Protein AF-A0A514LFY1-F1 (afdb_monomer)

Mean predicted aligned error: 6.45 Å

Solvent-accessible surface area (backbone atoms only — not comparable to full-atom values): 8477 Å² total; per-residue (Å²): 131,82,85,72,82,56,60,47,48,39,44,56,40,46,52,53,30,54,51,41,38,40,75,64,63,71,33,92,44,72,65,57,53,47,51,52,18,28,52,45,10,63,73,68,55,72,90,75,78,85,76,88,61,66,72,34,68,58,72,84,43,73,74,53,69,66,56,50,51,52,52,39,50,59,46,23,75,74,66,76,47,92,66,54,74,69,54,37,50,56,53,42,39,65,30,22,51,52,8,45,49,46,41,48,67,66,62,35,42,93,47,46,45,72,45,98,90,59,33,32,35,62,47,86,91,43,60,68,59,52,49,48,38,56,50,50,51,53,49,57,54,62,69,68,60,82,129

Structure (mmCIF, N/CA/C/O backbone):
data_AF-A0A514LFY1-F1
#
_entry.id   AF-A0A514LFY1-F1
#
loop_
_atom_site.group_PDB
_atom_site.id
_atom_site.type_symbol
_atom_site.label_atom_id
_atom_site.label_alt_id
_atom_site.label_comp_id
_atom_site.label_asym_id
_atom_site.label_entity_id
_atom_site.label_seq_id
_atom_site.pdbx_PDB_ins_code
_atom_site.Cartn_x
_atom_site.Cartn_y
_atom_site.Cartn_z
_atom_site.occupancy
_atom_site.B_iso_or_equiv
_atom_site.auth_seq_id
_atom_site.auth_comp_id
_atom_site.auth_asym_id
_atom_site.auth_atom_id
_atom_site.pdbx_PDB_model_num
ATOM 1 N N . MET A 1 1 ? 28.569 -8.383 -3.166 1.00 41.09 1 MET A N 1
ATOM 2 C CA . MET A 1 1 ? 27.206 -7.873 -3.417 1.00 41.09 1 MET A CA 1
ATOM 3 C C . MET A 1 1 ? 26.934 -6.778 -2.403 1.00 41.09 1 MET A C 1
ATOM 5 O O . MET A 1 1 ? 26.908 -7.075 -1.216 1.00 41.09 1 MET A O 1
ATOM 9 N N . MET A 1 2 ? 26.873 -5.517 -2.841 1.00 34.88 2 MET A N 1
ATOM 10 C CA . MET A 1 2 ? 26.495 -4.408 -1.958 1.00 34.88 2 MET A CA 1
ATOM 11 C C . MET A 1 2 ? 25.043 -4.611 -1.535 1.00 34.88 2 MET A C 1
ATOM 13 O O . MET A 1 2 ? 24.194 -4.898 -2.373 1.00 34.88 2 MET A O 1
ATOM 17 N N . ASN A 1 3 ? 24.790 -4.510 -0.235 1.00 43.09 3 ASN A N 1
ATOM 18 C CA . ASN A 1 3 ? 23.464 -4.623 0.352 1.00 43.09 3 ASN A CA 1
ATOM 19 C C . ASN A 1 3 ? 22.661 -3.390 -0.101 1.00 43.09 3 ASN A C 1
ATOM 21 O O . ASN A 1 3 ? 22.769 -2.325 0.507 1.00 43.09 3 ASN A O 1
ATOM 25 N N . GLN A 1 4 ? 21.989 -3.496 -1.251 1.00 54.28 4 GLN A N 1
ATOM 26 C CA . GLN A 1 4 ? 21.176 -2.419 -1.806 1.00 54.28 4 GLN A CA 1
ATOM 27 C C . GLN A 1 4 ? 20.030 -2.132 -0.846 1.00 54.28 4 GLN A C 1
ATOM 29 O O . GLN A 1 4 ? 19.385 -3.035 -0.309 1.00 54.28 4 GLN A O 1
ATOM 34 N N . ASP A 1 5 ? 19.833 -0.851 -0.586 1.00 55.03 5 ASP A N 1
ATOM 35 C CA . ASP A 1 5 ? 18.907 -0.376 0.413 1.00 55.03 5 ASP A CA 1
ATOM 36 C C . ASP A 1 5 ? 17.457 -0.555 -0.054 1.00 55.03 5 ASP A C 1
ATOM 38 O O . ASP A 1 5 ? 16.872 0.340 -0.648 1.00 55.03 5 ASP A O 1
ATOM 42 N N . ARG A 1 6 ? 16.862 -1.720 0.223 1.00 62.19 6 ARG A N 1
ATOM 43 C CA . ARG A 1 6 ? 15.466 -2.045 -0.131 1.00 62.19 6 ARG A CA 1
ATOM 44 C C . ARG A 1 6 ? 14.430 -1.348 0.767 1.00 62.19 6 ARG A C 1
ATOM 46 O O . ARG A 1 6 ? 13.308 -1.825 0.893 1.00 62.19 6 ARG A O 1
ATOM 53 N N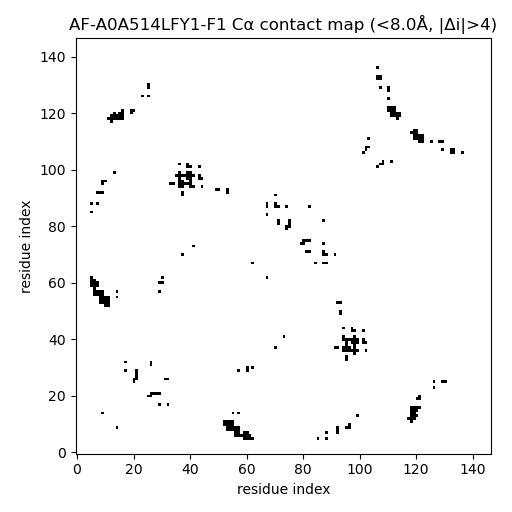 . ARG A 1 7 ? 14.794 -0.249 1.438 1.00 70.44 7 ARG A N 1
ATOM 54 C CA . ARG A 1 7 ? 13.894 0.549 2.282 1.00 70.44 7 ARG A CA 1
ATOM 55 C C . ARG A 1 7 ? 12.825 1.222 1.427 1.00 70.44 7 ARG A C 1
ATOM 57 O O . ARG A 1 7 ? 13.151 2.016 0.557 1.00 70.44 7 ARG A O 1
ATOM 64 N N . ILE A 1 8 ? 11.564 0.975 1.762 1.00 72.06 8 ILE A N 1
ATOM 65 C CA . ILE A 1 8 ? 10.425 1.605 1.100 1.00 72.06 8 ILE A CA 1
ATOM 66 C C . ILE A 1 8 ? 9.942 2.843 1.852 1.00 72.06 8 ILE A C 1
ATOM 68 O O . ILE A 1 8 ? 9.841 2.850 3.086 1.00 72.06 8 ILE A O 1
ATOM 72 N N . LYS A 1 9 ? 9.582 3.867 1.082 1.00 80.88 9 LYS A N 1
ATOM 73 C CA . LYS A 1 9 ? 8.974 5.111 1.544 1.00 80.88 9 LYS A CA 1
ATOM 74 C C . LYS A 1 9 ? 7.479 5.132 1.260 1.00 80.88 9 LYS A C 1
ATOM 76 O O . LYS A 1 9 ? 7.015 4.784 0.179 1.00 80.88 9 LYS A O 1
ATOM 81 N N . ILE A 1 10 ? 6.722 5.627 2.229 1.00 84.38 10 ILE A N 1
ATOM 82 C CA . ILE A 1 10 ? 5.320 5.992 2.033 1.00 84.38 10 ILE A CA 1
ATOM 83 C C . ILE A 1 10 ? 5.097 7.453 2.405 1.00 84.38 10 ILE A C 1
ATOM 85 O O . ILE A 1 10 ? 5.915 8.100 3.075 1.00 84.38 10 ILE A O 1
ATOM 89 N N . HIS A 1 11 ? 3.954 7.979 1.981 1.00 86.81 11 HIS A N 1
ATOM 90 C CA . HIS A 1 11 ? 3.545 9.319 2.355 1.00 86.81 11 HIS A CA 1
ATOM 91 C C . HIS A 1 11 ? 3.272 9.394 3.866 1.00 86.81 11 HIS A C 1
ATOM 93 O O . HIS A 1 11 ? 2.544 8.568 4.424 1.00 86.81 11 HIS A O 1
ATOM 99 N N . LYS A 1 12 ? 3.840 10.410 4.530 1.00 86.12 12 LYS A N 1
ATOM 100 C CA . LYS A 1 12 ? 3.861 10.543 6.001 1.00 86.12 12 LYS A CA 1
ATOM 101 C C . LYS A 1 12 ? 2.485 10.428 6.673 1.00 86.12 12 LYS A C 1
ATOM 103 O O . LYS A 1 12 ? 2.380 9.875 7.760 1.00 86.12 12 LYS A O 1
ATOM 108 N N . HIS A 1 13 ? 1.431 10.888 6.002 1.00 89.44 13 HIS A N 1
ATOM 109 C CA . HIS A 1 13 ? 0.062 10.873 6.527 1.00 89.44 13 HIS A CA 1
ATOM 110 C C . HIS A 1 13 ? -0.537 9.478 6.735 1.00 89.44 13 HIS A C 1
ATOM 112 O O . HIS A 1 13 ? -1.502 9.344 7.481 1.00 89.44 13 HIS A O 1
ATOM 118 N N . TYR A 1 14 ? 0.028 8.438 6.121 1.00 90.75 14 TYR A N 1
ATOM 119 C CA . TYR A 1 14 ? -0.473 7.067 6.261 1.00 90.75 14 TYR A CA 1
ATOM 120 C C . TYR A 1 14 ? 0.356 6.214 7.223 1.00 90.75 14 TYR A C 1
ATOM 122 O O . TYR A 1 14 ? 0.034 5.049 7.432 1.00 90.75 14 TYR A O 1
ATOM 130 N N . VAL A 1 15 ? 1.415 6.767 7.825 1.00 89.62 15 VAL A N 1
ATOM 131 C CA . VAL A 1 15 ? 2.294 6.015 8.735 1.00 89.62 15 VAL A CA 1
ATOM 132 C C . VAL A 1 15 ? 1.519 5.442 9.911 1.00 89.62 15 VAL A C 1
ATOM 134 O O . VAL A 1 15 ? 1.664 4.260 10.218 1.00 89.62 15 VAL A O 1
ATOM 137 N N . SER A 1 16 ? 0.672 6.256 10.536 1.00 91.31 16 SER A N 1
ATOM 138 C CA . SER A 1 16 ? -0.158 5.805 11.646 1.00 91.31 16 SER A CA 1
ATOM 139 C C . SER A 1 16 ? -1.129 4.704 11.229 1.00 91.31 16 SER A C 1
ATOM 141 O O . SER A 1 16 ? -1.226 3.691 11.906 1.00 91.31 16 SER A O 1
ATOM 143 N N . LEU A 1 17 ? -1.764 4.833 10.062 1.00 92.44 17 LEU A N 1
ATOM 144 C CA . LEU A 1 17 ? -2.660 3.806 9.536 1.00 92.44 17 LEU A CA 1
ATOM 145 C C . LEU A 1 17 ? -1.951 2.453 9.355 1.00 92.44 17 LEU A C 1
ATOM 147 O O . LEU A 1 17 ? -2.519 1.417 9.691 1.00 92.44 17 LEU A O 1
ATOM 151 N N . PHE A 1 18 ? -0.702 2.446 8.869 1.00 91.12 18 PHE A N 1
ATOM 152 C CA . PHE A 1 18 ? 0.108 1.222 8.796 1.00 91.12 18 PHE A CA 1
ATOM 153 C C . PHE A 1 18 ? 0.294 0.597 10.183 1.00 91.12 18 PHE A C 1
ATOM 155 O O . PHE A 1 18 ? 0.138 -0.615 10.342 1.00 91.12 18 PHE A O 1
ATOM 162 N N . GLN A 1 19 ? 0.639 1.419 11.177 1.00 90.69 19 GLN A N 1
ATOM 163 C CA . GLN A 1 19 ? 0.854 0.975 12.555 1.00 90.69 19 GLN A CA 1
ATOM 164 C C . GLN A 1 19 ? -0.430 0.417 13.172 1.00 90.69 19 GLN A C 1
ATOM 166 O O . GLN A 1 19 ? -0.383 -0.656 13.776 1.00 90.69 19 GLN A O 1
ATOM 171 N N . ASP A 1 20 ? -1.561 1.089 12.970 1.00 93.62 20 ASP A N 1
ATOM 172 C CA . ASP A 1 20 ? -2.864 0.675 13.485 1.00 93.62 20 ASP A CA 1
ATOM 173 C C . ASP A 1 20 ? -3.281 -0.669 12.867 1.00 93.62 20 ASP A C 1
ATOM 175 O O . ASP A 1 20 ? -3.552 -1.627 13.592 1.00 93.62 20 ASP A O 1
ATOM 179 N N . LEU A 1 21 ? -3.237 -0.792 11.533 1.00 91.94 21 LEU A N 1
ATOM 180 C CA . LEU A 1 21 ? -3.596 -2.029 10.825 1.00 91.94 21 LEU A CA 1
ATOM 181 C C . LEU A 1 21 ? -2.741 -3.225 11.268 1.00 91.94 21 LEU A C 1
ATOM 183 O O . LEU A 1 21 ? -3.259 -4.336 11.393 1.00 91.94 21 LEU A O 1
ATOM 187 N N . LYS A 1 22 ? -1.447 -3.010 11.544 1.00 90.62 22 LYS A N 1
ATOM 188 C CA . LYS A 1 22 ? -0.566 -4.063 12.065 1.00 90.62 22 LYS A CA 1
ATOM 189 C C . LYS A 1 22 ? -0.858 -4.396 13.529 1.00 90.62 22 LYS A C 1
ATOM 191 O O . LYS A 1 22 ? -0.940 -5.567 13.887 1.00 90.62 22 LYS A O 1
ATOM 196 N N . THR A 1 23 ? -1.017 -3.381 14.376 1.00 91.69 23 THR A N 1
ATOM 197 C CA . THR A 1 23 ? -1.259 -3.552 15.822 1.00 91.69 23 THR A CA 1
ATOM 198 C C . THR A 1 23 ? -2.572 -4.281 16.088 1.00 91.69 23 THR A C 1
ATOM 200 O O . THR A 1 23 ? -2.648 -5.107 16.994 1.00 91.69 23 THR A O 1
ATOM 203 N N . HIS A 1 24 ? -3.582 -4.027 15.259 1.00 90.81 24 HIS A N 1
ATOM 204 C CA . HIS A 1 24 ? -4.885 -4.679 15.333 1.00 90.81 24 HIS A CA 1
ATOM 205 C C . HIS A 1 24 ? -4.959 -6.022 14.585 1.00 90.81 24 HIS A C 1
ATOM 207 O O . HIS A 1 24 ? -6.037 -6.604 14.504 1.00 90.81 24 HIS A O 1
ATOM 213 N N . GLY A 1 25 ? -3.844 -6.528 14.041 1.00 89.75 25 GLY A N 1
ATOM 214 C CA . GLY A 1 25 ? -3.790 -7.836 13.378 1.00 89.75 25 GLY A CA 1
ATOM 215 C C . GLY A 1 25 ? -4.561 -7.921 12.057 1.00 89.75 25 GLY A C 1
ATOM 216 O O . GLY A 1 25 ? -4.845 -9.018 11.590 1.00 89.75 25 GLY A O 1
ATOM 217 N N . ILE A 1 26 ? -4.899 -6.780 11.449 1.00 91.31 26 ILE A N 1
ATOM 218 C CA . ILE A 1 26 ? -5.593 -6.719 10.152 1.00 91.31 26 ILE A CA 1
ATOM 219 C C . ILE A 1 26 ? -4.613 -7.055 9.023 1.00 91.31 26 ILE A C 1
ATOM 221 O O . ILE A 1 26 ? -4.964 -7.730 8.059 1.00 91.31 26 ILE A O 1
ATOM 225 N N . VAL A 1 27 ? -3.359 -6.615 9.161 1.00 89.50 27 VAL A N 1
ATOM 226 C CA . VAL A 1 27 ? -2.234 -7.051 8.325 1.00 89.50 27 VAL A CA 1
ATOM 227 C C . VAL A 1 27 ? -1.120 -7.580 9.217 1.00 89.50 27 VAL A C 1
ATOM 229 O O . VAL A 1 27 ? -0.837 -7.015 10.272 1.00 89.50 27 VAL A O 1
ATOM 232 N N . ASN A 1 28 ? -0.443 -8.642 8.786 1.00 87.00 28 ASN A N 1
ATOM 233 C CA . ASN A 1 28 ? 0.655 -9.217 9.567 1.00 87.00 28 ASN A CA 1
ATOM 234 C C . ASN A 1 28 ? 1.963 -8.456 9.319 1.00 87.00 28 ASN A C 1
ATOM 236 O O . ASN A 1 28 ? 2.750 -8.209 10.237 1.00 87.00 28 ASN A O 1
ATOM 240 N N . GLU A 1 29 ? 2.176 -8.022 8.073 1.00 87.12 29 GLU A N 1
ATOM 241 C CA . GLU A 1 29 ? 3.389 -7.319 7.669 1.00 87.12 29 GLU A CA 1
ATOM 242 C C . GLU A 1 29 ? 3.116 -6.039 6.890 1.00 87.12 29 GLU A C 1
ATOM 244 O O . GLU A 1 29 ? 2.208 -5.961 6.065 1.00 87.12 29 GLU A O 1
ATOM 249 N N . TYR A 1 30 ? 3.978 -5.038 7.089 1.00 87.00 30 TYR A N 1
ATOM 250 C CA . TYR A 1 30 ? 3.904 -3.774 6.352 1.00 87.00 30 TYR A CA 1
ATOM 251 C C . TYR A 1 30 ? 4.071 -3.972 4.837 1.00 87.00 30 TYR A C 1
ATOM 253 O O . TYR A 1 30 ? 3.499 -3.213 4.061 1.00 87.00 30 TYR A O 1
ATOM 261 N N . GLN A 1 31 ? 4.789 -5.023 4.420 1.00 86.75 31 GLN A N 1
ATOM 262 C CA . GLN A 1 31 ? 4.884 -5.454 3.018 1.00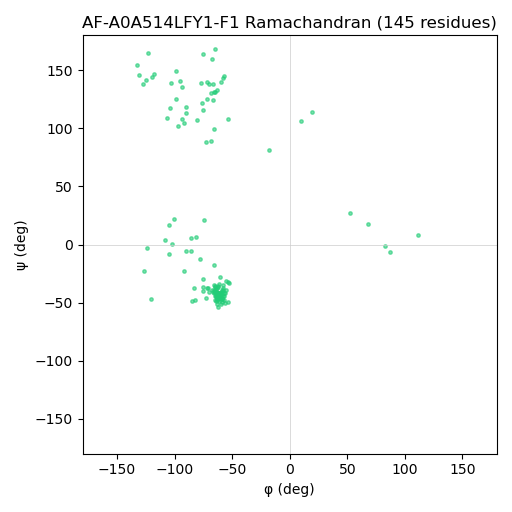 86.75 31 GLN A CA 1
ATOM 263 C C . GLN A 1 31 ? 3.522 -5.766 2.426 1.00 86.75 31 GLN A C 1
ATOM 265 O O . GLN A 1 31 ? 3.240 -5.363 1.307 1.00 86.75 31 GLN A O 1
ATOM 270 N N . GLN A 1 32 ? 2.680 -6.481 3.173 1.00 87.38 32 GLN A N 1
ATOM 271 C CA . GLN A 1 32 ? 1.367 -6.895 2.691 1.00 87.38 32 GLN A CA 1
ATOM 272 C C . GLN A 1 32 ? 0.513 -5.664 2.418 1.00 87.38 32 GLN A C 1
ATOM 274 O O . GLN A 1 32 ? -0.028 -5.525 1.327 1.00 87.38 32 GLN A O 1
ATOM 279 N N . LEU A 1 33 ? 0.479 -4.723 3.365 1.00 89.06 33 LEU A N 1
ATOM 280 C CA . LEU A 1 33 ? -0.248 -3.472 3.180 1.00 89.06 33 LEU A CA 1
ATOM 281 C C . LEU A 1 33 ? 0.319 -2.632 2.032 1.00 89.06 33 LEU A C 1
ATOM 283 O O . LEU A 1 33 ? -0.446 -2.083 1.244 1.00 89.06 33 LEU A O 1
ATOM 287 N N . PHE A 1 34 ? 1.646 -2.564 1.901 1.00 90.94 34 PHE A N 1
ATOM 288 C CA . PHE A 1 34 ? 2.276 -1.876 0.779 1.00 90.94 34 PHE A CA 1
ATOM 289 C C . PHE A 1 34 ? 1.875 -2.497 -0.561 1.00 90.94 34 PHE A C 1
ATOM 291 O O . PHE A 1 34 ? 1.490 -1.769 -1.467 1.00 90.94 34 PHE A O 1
ATOM 298 N N . MET A 1 35 ? 1.901 -3.827 -0.681 1.00 90.69 3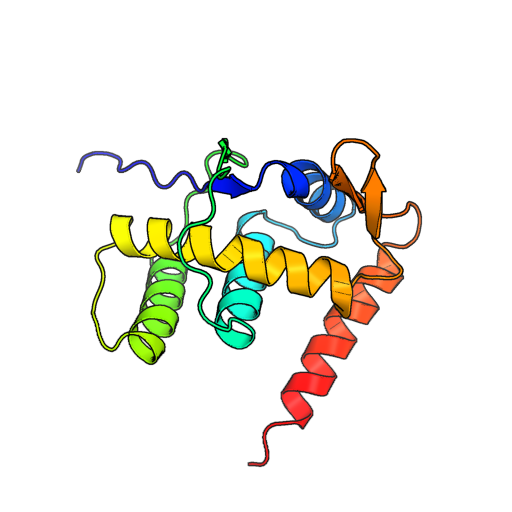5 MET A N 1
ATOM 299 C CA . MET A 1 35 ? 1.504 -4.530 -1.904 1.00 90.69 35 MET A CA 1
ATOM 300 C C . MET A 1 35 ? 0.016 -4.352 -2.216 1.00 90.69 35 MET A C 1
ATOM 302 O O . MET A 1 35 ? -0.332 -4.135 -3.374 1.00 90.69 35 MET A O 1
ATOM 306 N N . ILE A 1 36 ? -0.856 -4.381 -1.201 1.00 90.25 36 ILE A N 1
ATOM 307 C CA . ILE A 1 36 ? -2.292 -4.098 -1.358 1.00 90.25 36 ILE A CA 1
ATOM 308 C C . ILE A 1 36 ? -2.485 -2.682 -1.902 1.00 90.25 36 ILE A C 1
ATOM 310 O O . ILE A 1 36 ? -3.158 -2.486 -2.913 1.00 90.25 36 ILE A O 1
ATOM 314 N N . ALA A 1 37 ? -1.853 -1.691 -1.274 1.00 91.69 37 ALA A N 1
ATOM 315 C CA . ALA A 1 37 ? -1.923 -0.311 -1.729 1.00 91.69 37 ALA A CA 1
ATOM 316 C C . ALA A 1 37 ? -1.293 -0.131 -3.119 1.00 91.69 37 ALA A C 1
ATOM 318 O O . ALA A 1 37 ? -1.830 0.589 -3.951 1.00 91.69 37 ALA A O 1
ATOM 319 N N . PHE A 1 38 ? -0.193 -0.809 -3.429 1.00 91.56 38 PHE A N 1
ATOM 320 C CA . PHE A 1 38 ? 0.399 -0.774 -4.762 1.00 91.56 38 PHE A CA 1
ATOM 321 C C . PHE A 1 38 ? -0.570 -1.311 -5.819 1.00 91.56 38 PHE A C 1
ATOM 323 O O . PHE A 1 38 ? -0.806 -0.639 -6.821 1.00 91.56 38 PHE A O 1
ATOM 330 N N . ALA A 1 39 ? -1.185 -2.471 -5.577 1.00 90.88 39 ALA A N 1
ATOM 331 C CA . ALA A 1 39 ? -2.148 -3.074 -6.493 1.00 90.88 39 ALA A CA 1
ATOM 332 C C . ALA A 1 39 ? -3.390 -2.188 -6.686 1.00 90.88 39 ALA A C 1
ATOM 334 O O . ALA A 1 39 ? -3.796 -1.939 -7.821 1.00 90.88 39 ALA A O 1
ATOM 335 N N . LEU A 1 40 ? -3.948 -1.641 -5.599 1.00 90.56 40 LEU A N 1
ATOM 336 C CA . LEU A 1 40 ? -5.063 -0.688 -5.658 1.00 90.56 40 LEU A CA 1
ATOM 337 C C . LEU A 1 40 ? -4.685 0.575 -6.436 1.00 90.56 40 LEU A C 1
ATOM 339 O O . LEU A 1 40 ? -5.433 1.020 -7.303 1.00 90.56 40 LEU A O 1
ATOM 343 N N . GLY A 1 41 ? -3.511 1.139 -6.158 1.00 90.25 41 GLY A N 1
ATOM 344 C CA . GLY A 1 41 ? -3.015 2.329 -6.838 1.00 90.25 41 GLY A CA 1
ATOM 345 C C . GLY A 1 41 ? -2.789 2.078 -8.324 1.00 90.25 41 GLY A C 1
ATOM 346 O O . GLY A 1 41 ? -3.175 2.901 -9.148 1.00 90.25 41 GLY A O 1
ATOM 347 N N . ALA A 1 42 ? -2.214 0.931 -8.686 1.00 88.69 42 ALA A N 1
ATOM 348 C CA . ALA A 1 42 ? -2.040 0.538 -10.077 1.00 88.69 42 ALA A CA 1
ATOM 349 C C . ALA A 1 42 ? -3.404 0.387 -10.762 1.00 88.69 42 ALA A C 1
ATOM 351 O O . ALA A 1 42 ? -3.617 0.932 -11.839 1.00 88.69 42 ALA A O 1
ATOM 352 N N . LYS A 1 43 ? -4.365 -0.271 -10.119 1.00 87.19 43 LYS A N 1
ATOM 353 C CA . LYS A 1 43 ? -5.696 -0.476 -10.686 1.00 87.19 43 LYS A CA 1
ATOM 354 C C . LYS A 1 43 ? -6.494 0.820 -10.875 1.00 87.19 43 LYS A C 1
ATOM 356 O O . LYS A 1 43 ? -7.163 0.970 -11.891 1.00 87.19 43 LYS A O 1
ATOM 361 N N . HIS A 1 44 ? -6.405 1.756 -9.928 1.00 81.38 44 HIS A N 1
ATOM 362 C CA . HIS A 1 44 ? -7.277 2.941 -9.872 1.00 81.38 44 HIS A CA 1
ATOM 363 C C . HIS A 1 44 ? -6.594 4.269 -10.232 1.00 81.38 44 HIS A C 1
ATOM 365 O O . HIS A 1 44 ? -7.234 5.318 -10.166 1.00 81.38 44 HIS A O 1
ATOM 371 N N . LYS A 1 45 ? -5.317 4.280 -10.642 1.00 68.94 45 LYS A N 1
ATOM 372 C CA . LYS A 1 45 ? -4.658 5.522 -11.089 1.00 68.94 45 LYS A CA 1
ATOM 373 C C . LYS A 1 45 ? -5.114 5.955 -12.484 1.00 68.94 45 LYS A C 1
ATOM 375 O O . LYS A 1 45 ? -4.717 5.352 -13.485 1.00 68.94 45 LYS A O 1
ATOM 380 N N . GLN A 1 46 ? -5.761 7.119 -12.535 1.00 58.75 46 GLN A N 1
ATOM 381 C CA . GLN A 1 46 ? -5.429 8.143 -13.530 1.00 58.75 46 GLN A CA 1
ATOM 382 C C . GLN A 1 46 ? -4.053 8.724 -13.163 1.00 58.75 46 GLN A C 1
ATOM 384 O O . GLN A 1 46 ? -3.733 8.869 -11.983 1.00 58.75 46 GLN A O 1
ATOM 389 N N . TRP A 1 47 ? -3.192 8.945 -14.156 1.00 51.47 47 TRP A N 1
ATOM 390 C CA . TRP A 1 47 ?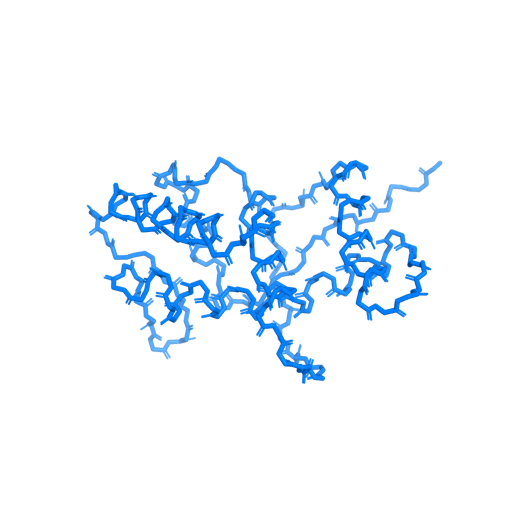 -1.799 9.355 -13.966 1.00 51.47 47 TRP A CA 1
ATOM 391 C C . TRP A 1 47 ? -1.699 10.603 -13.077 1.00 51.47 47 TRP A C 1
ATOM 393 O O . TRP A 1 47 ? -2.028 11.703 -13.503 1.00 51.47 47 TRP A O 1
ATOM 403 N N . HIS A 1 48 ? -1.233 10.436 -11.841 1.00 50.88 48 HIS A N 1
ATOM 404 C CA . HIS A 1 48 ? -0.719 11.551 -11.059 1.00 50.88 48 HIS A CA 1
ATOM 405 C C . HIS A 1 48 ? 0.787 11.613 -11.277 1.00 50.88 48 HIS A C 1
ATOM 407 O O . HIS A 1 48 ? 1.513 10.731 -10.807 1.00 50.88 48 HIS A O 1
ATOM 413 N N . GLU A 1 49 ? 1.208 12.635 -12.020 1.00 46.34 49 GLU A N 1
ATOM 414 C CA . GLU A 1 49 ? 2.584 13.122 -12.058 1.00 46.34 49 GLU A CA 1
ATOM 415 C C . GLU A 1 49 ? 2.990 13.567 -10.647 1.00 46.34 49 GLU A C 1
ATOM 417 O O . GLU A 1 49 ? 2.161 14.071 -9.893 1.00 46.34 49 GLU A O 1
ATOM 422 N N . GLU A 1 50 ? 4.233 13.239 -10.296 1.00 48.53 50 GLU A N 1
ATOM 423 C CA . GLU A 1 50 ? 4.996 13.594 -9.092 1.00 48.53 50 GLU A CA 1
ATOM 424 C C . GLU A 1 50 ? 4.219 14.074 -7.856 1.00 48.53 50 GLU A C 1
ATOM 426 O O . GLU A 1 50 ? 3.654 15.163 -7.790 1.00 48.53 50 GLU A O 1
ATOM 431 N N . ARG A 1 51 ? 4.282 13.260 -6.798 1.00 56.84 51 ARG A N 1
ATOM 432 C CA . ARG A 1 51 ? 3.819 13.653 -5.468 1.00 56.84 51 ARG A CA 1
ATOM 433 C C . ARG A 1 51 ? 5.015 13.894 -4.561 1.00 56.84 51 ARG A C 1
ATOM 435 O O . ARG A 1 51 ? 5.672 12.946 -4.129 1.00 56.84 51 ARG A O 1
ATOM 442 N N . ASP A 1 52 ? 5.247 15.162 -4.245 1.00 52.25 52 ASP A N 1
ATOM 443 C CA . ASP A 1 52 ? 6.108 15.566 -3.139 1.00 52.25 52 ASP A CA 1
ATOM 444 C C . ASP A 1 52 ? 5.594 14.963 -1.821 1.00 52.25 52 ASP A C 1
ATOM 446 O O . ASP A 1 52 ? 4.388 14.861 -1.591 1.00 52.25 52 ASP A O 1
ATOM 450 N N . GLY A 1 53 ? 6.504 14.565 -0.926 1.00 56.75 53 GLY A N 1
ATOM 451 C CA . GLY A 1 53 ? 6.137 14.179 0.445 1.00 56.75 53 GLY A CA 1
ATOM 452 C C . GLY A 1 53 ? 6.286 12.701 0.822 1.00 56.75 53 GLY A C 1
ATOM 453 O O . GLY A 1 53 ? 5.916 12.328 1.941 1.00 56.75 53 GLY A O 1
ATOM 454 N N . LEU A 1 54 ? 6.891 11.858 -0.022 1.00 65.94 54 LEU A N 1
ATOM 455 C CA . LEU A 1 54 ? 7.392 10.544 0.412 1.00 65.94 54 LEU A CA 1
ATOM 456 C C . LEU A 1 54 ? 8.541 10.743 1.411 1.00 65.94 54 LEU A C 1
ATOM 458 O O . LEU A 1 54 ? 9.672 11.040 1.036 1.00 65.94 54 LEU A O 1
ATOM 462 N N . THR A 1 55 ? 8.244 10.631 2.706 1.00 63.28 55 THR A N 1
ATOM 463 C CA . THR A 1 55 ? 9.210 10.962 3.773 1.00 63.28 55 THR A CA 1
ATOM 464 C C . THR A 1 55 ? 9.421 9.843 4.777 1.00 63.28 55 THR A C 1
ATOM 466 O O . THR A 1 55 ? 10.457 9.816 5.437 1.00 63.28 55 THR A O 1
ATOM 469 N N . ALA A 1 56 ? 8.473 8.916 4.915 1.00 61.59 56 ALA A N 1
ATOM 470 C CA . ALA A 1 56 ? 8.510 7.957 6.005 1.00 61.59 56 ALA A CA 1
ATOM 471 C C . ALA A 1 56 ? 8.972 6.580 5.533 1.00 61.59 56 ALA A C 1
ATOM 473 O O . ALA A 1 56 ? 8.294 5.921 4.745 1.00 61.59 56 ALA A O 1
ATOM 474 N N . ILE A 1 57 ? 10.108 6.138 6.072 1.00 64.69 57 ILE A N 1
ATOM 475 C CA . ILE A 1 57 ? 10.565 4.754 5.972 1.00 64.69 57 ILE A CA 1
ATOM 476 C C . ILE A 1 57 ? 9.801 3.958 7.028 1.00 64.69 57 ILE A C 1
ATOM 478 O O . ILE A 1 57 ? 10.068 4.077 8.226 1.00 64.69 57 ILE A O 1
ATOM 482 N N . ILE A 1 58 ? 8.848 3.138 6.598 1.00 65.94 58 ILE A N 1
ATOM 483 C CA . ILE A 1 58 ? 8.241 2.144 7.485 1.00 65.94 58 ILE A CA 1
ATOM 484 C C . ILE A 1 58 ? 9.262 1.014 7.631 1.00 65.94 58 ILE A C 1
ATOM 486 O O . ILE A 1 58 ? 9.689 0.492 6.607 1.00 65.94 58 ILE A O 1
ATOM 490 N N . ARG A 1 59 ? 9.690 0.716 8.879 1.00 60.66 59 ARG A N 1
ATOM 491 C CA . ARG A 1 59 ? 10.673 -0.320 9.305 1.00 60.66 59 ARG A CA 1
ATOM 492 C C . ARG A 1 59 ? 11.415 -0.972 8.136 1.00 60.66 59 ARG A C 1
ATOM 494 O O . ARG A 1 59 ? 10.786 -1.822 7.548 1.00 60.66 59 ARG A O 1
ATOM 501 N N . ALA A 1 60 ? 12.694 -0.684 7.869 1.00 58.91 60 ALA A N 1
ATOM 502 C CA . ALA A 1 60 ? 13.506 -1.289 6.790 1.00 58.91 60 ALA A CA 1
ATOM 503 C C . ALA A 1 60 ? 12.956 -2.612 6.210 1.00 58.91 60 ALA A C 1
ATOM 505 O O . ALA A 1 60 ? 13.330 -3.707 6.629 1.00 58.91 60 ALA A O 1
ATOM 506 N N . VAL A 1 61 ? 11.985 -2.481 5.305 1.00 68.44 61 VAL A N 1
ATOM 507 C CA . VAL A 1 61 ? 11.162 -3.597 4.865 1.00 68.44 61 VAL A CA 1
ATOM 508 C C . VAL A 1 61 ? 11.880 -4.199 3.674 1.00 68.44 61 VAL A C 1
ATOM 510 O O . VAL A 1 61 ? 11.951 -3.563 2.634 1.00 68.44 61 VAL A O 1
ATOM 513 N N . ILE A 1 62 ? 12.388 -5.423 3.794 1.00 75.06 62 ILE A N 1
ATOM 514 C CA . ILE A 1 62 ? 13.107 -6.073 2.693 1.00 75.06 62 ILE A CA 1
ATOM 515 C C . ILE A 1 62 ? 12.124 -6.899 1.871 1.00 75.06 62 ILE A C 1
ATOM 517 O O . ILE A 1 62 ? 11.719 -7.977 2.302 1.00 75.06 62 ILE A O 1
ATOM 521 N N . PHE A 1 63 ? 11.748 -6.402 0.695 1.00 80.88 63 PHE A N 1
ATOM 522 C CA . PHE A 1 63 ? 10.921 -7.165 -0.238 1.00 80.88 63 PHE A CA 1
ATOM 523 C C . PHE A 1 63 ? 11.680 -8.383 -0.769 1.00 80.88 63 PHE A C 1
ATOM 525 O O . PHE A 1 63 ? 12.879 -8.302 -1.080 1.00 80.88 63 PHE A O 1
ATOM 532 N N . SER A 1 64 ? 10.974 -9.511 -0.860 1.00 85.75 64 SER A N 1
ATOM 533 C CA . SER A 1 64 ? 11.487 -10.694 -1.544 1.00 85.75 64 SER A CA 1
ATOM 534 C C . SER A 1 64 ? 11.592 -10.430 -3.045 1.00 85.75 64 SER A C 1
ATOM 536 O O . SER A 1 64 ? 10.943 -9.534 -3.589 1.00 85.75 64 SER A O 1
ATOM 538 N N . GLU A 1 65 ? 12.414 -11.223 -3.726 1.00 86.75 65 GLU A N 1
ATOM 539 C CA . GLU A 1 65 ? 12.548 -11.144 -5.181 1.00 86.75 65 GLU A CA 1
ATOM 540 C C . GLU A 1 65 ? 11.201 -11.363 -5.887 1.00 86.75 65 GLU A C 1
ATOM 542 O O . GLU A 1 65 ? 10.861 -10.611 -6.795 1.00 86.75 65 GLU A O 1
ATOM 547 N N . ASP A 1 66 ? 10.376 -12.291 -5.395 1.00 89.00 66 ASP A N 1
ATOM 548 C CA . ASP A 1 66 ? 9.029 -12.537 -5.924 1.00 89.00 66 ASP A CA 1
ATOM 549 C C . ASP A 1 66 ? 8.121 -11.308 -5.822 1.00 89.00 66 ASP A C 1
ATOM 551 O O . ASP A 1 66 ? 7.394 -10.986 -6.762 1.00 89.00 66 ASP A O 1
ATOM 555 N N . GLN A 1 67 ? 8.172 -10.581 -4.701 1.00 89.06 67 GLN A N 1
ATOM 556 C CA . GLN A 1 67 ? 7.375 -9.366 -4.538 1.00 89.06 67 GLN A CA 1
ATOM 557 C C . GLN A 1 67 ? 7.854 -8.252 -5.480 1.00 89.06 67 GLN A C 1
ATOM 559 O O . GLN A 1 67 ? 7.028 -7.545 -6.060 1.00 89.06 67 GLN A O 1
ATOM 564 N N . ILE A 1 68 ? 9.172 -8.113 -5.673 1.00 89.94 68 ILE A N 1
ATOM 565 C CA . ILE A 1 68 ? 9.743 -7.167 -6.645 1.00 89.94 68 ILE A CA 1
ATOM 566 C C . ILE A 1 68 ? 9.326 -7.552 -8.069 1.00 89.94 68 ILE A C 1
ATOM 568 O O . ILE A 1 68 ? 8.886 -6.692 -8.831 1.00 89.94 68 ILE A O 1
ATOM 572 N N . ASN A 1 69 ? 9.387 -8.837 -8.418 1.00 91.25 69 ASN A N 1
ATOM 573 C CA . ASN A 1 69 ? 8.956 -9.344 -9.719 1.00 91.25 69 ASN A CA 1
ATOM 574 C C . ASN A 1 69 ? 7.459 -9.108 -9.966 1.00 91.25 69 ASN A C 1
ATOM 576 O O . ASN A 1 69 ? 7.077 -8.755 -11.084 1.00 91.25 69 ASN A O 1
ATOM 580 N N . LEU A 1 70 ? 6.616 -9.223 -8.934 1.00 91.56 70 LEU A N 1
ATOM 581 C CA . LEU A 1 70 ? 5.194 -8.895 -9.038 1.00 91.56 70 LEU A CA 1
ATOM 582 C C . LEU A 1 70 ? 4.981 -7.402 -9.323 1.00 91.56 70 LEU A C 1
ATOM 584 O O . LEU A 1 70 ? 4.247 -7.052 -10.247 1.00 91.56 70 LEU A O 1
ATOM 588 N N . MET A 1 71 ? 5.662 -6.521 -8.580 1.00 91.81 71 MET A N 1
ATOM 589 C CA . MET A 1 71 ? 5.597 -5.074 -8.823 1.00 91.81 71 MET A CA 1
ATOM 590 C C . MET A 1 71 ? 6.061 -4.723 -10.237 1.00 91.81 71 MET A C 1
ATOM 592 O O . MET A 1 71 ? 5.374 -3.995 -10.954 1.00 91.81 71 MET A O 1
ATOM 596 N N . ARG A 1 72 ? 7.189 -5.296 -10.667 1.00 93.25 72 ARG A N 1
ATOM 597 C CA . ARG A 1 72 ? 7.735 -5.109 -12.013 1.00 93.25 72 ARG A CA 1
ATOM 598 C C . ARG A 1 72 ? 6.763 -5.569 -13.093 1.00 93.25 72 ARG A C 1
ATOM 600 O O . ARG A 1 72 ? 6.620 -4.875 -14.091 1.00 93.25 72 ARG A O 1
ATOM 607 N N . SER A 1 73 ? 6.083 -6.697 -12.896 1.00 93.44 73 SER A N 1
ATOM 608 C CA . SER A 1 73 ? 5.105 -7.219 -13.862 1.00 93.44 73 SER A CA 1
ATOM 609 C C . SER A 1 73 ? 3.925 -6.260 -14.034 1.00 93.44 73 SER A C 1
ATOM 611 O O . SER A 1 73 ? 3.577 -5.908 -15.158 1.00 93.44 73 SER A O 1
ATOM 613 N N . ILE A 1 74 ? 3.382 -5.746 -12.926 1.00 91.44 74 ILE A N 1
ATOM 614 C CA . ILE A 1 74 ? 2.298 -4.751 -12.945 1.00 91.44 74 ILE A CA 1
ATOM 615 C C . ILE A 1 74 ? 2.751 -3.448 -13.624 1.00 91.44 74 ILE A C 1
ATOM 617 O O . ILE A 1 74 ? 2.012 -2.867 -14.419 1.00 91.44 74 ILE A O 1
ATOM 621 N N . LEU A 1 75 ? 3.973 -2.979 -13.349 1.00 90.88 75 LEU A N 1
ATOM 622 C CA . LEU A 1 75 ? 4.531 -1.803 -14.027 1.00 90.88 75 LEU A CA 1
ATOM 623 C C . LEU A 1 75 ? 4.748 -2.054 -15.523 1.00 90.88 75 LEU A C 1
ATOM 625 O O . LEU A 1 75 ? 4.427 -1.190 -16.337 1.00 90.88 75 LEU A O 1
ATOM 629 N N . TYR A 1 76 ? 5.242 -3.236 -15.895 1.00 91.69 76 TYR A N 1
ATOM 630 C CA . TYR A 1 76 ? 5.451 -3.616 -17.287 1.00 91.69 76 TYR A CA 1
ATOM 631 C C . TYR A 1 76 ? 4.135 -3.640 -18.063 1.00 91.69 76 TYR A C 1
ATOM 633 O O . TYR A 1 76 ? 4.076 -3.129 -19.178 1.00 91.69 76 TYR A O 1
ATOM 641 N N . GLU A 1 77 ? 3.053 -4.165 -17.487 1.00 88.69 77 GLU A N 1
ATOM 642 C CA . GLU A 1 77 ? 1.747 -4.153 -18.150 1.00 88.69 77 GLU A CA 1
ATOM 643 C C . GLU A 1 77 ? 1.283 -2.737 -18.508 1.00 88.69 77 GLU A C 1
ATOM 645 O O . GLU A 1 77 ? 0.694 -2.549 -19.577 1.00 88.69 77 GLU A O 1
ATOM 650 N N . ARG A 1 78 ? 1.612 -1.754 -17.663 1.00 83.50 78 ARG A N 1
ATOM 651 C CA . ARG A 1 78 ? 1.237 -0.344 -17.825 1.00 83.50 78 ARG A CA 1
ATOM 652 C C . ARG A 1 78 ? 2.158 0.426 -18.762 1.00 83.50 78 ARG A C 1
ATOM 654 O O . ARG A 1 78 ? 1.683 1.165 -19.615 1.00 83.50 78 ARG A O 1
ATOM 661 N N . GLU A 1 79 ? 3.465 0.283 -18.577 1.00 88.19 79 GLU A N 1
ATOM 662 C CA . GLU A 1 79 ? 4.481 1.136 -19.211 1.00 88.19 79 GLU A CA 1
ATOM 663 C C . GLU A 1 79 ? 5.216 0.436 -20.361 1.00 88.19 79 GLU A C 1
ATOM 665 O O . GLU A 1 79 ? 6.014 1.060 -21.057 1.00 88.19 79 GLU A O 1
ATOM 670 N N . LYS A 1 80 ? 4.986 -0.872 -20.546 1.00 89.94 80 LYS A N 1
ATOM 671 C CA . LYS A 1 80 ? 5.654 -1.738 -21.535 1.00 89.94 80 LYS A CA 1
ATOM 672 C C . LYS A 1 80 ? 7.187 -1.671 -21.476 1.00 89.94 80 LYS A C 1
ATOM 674 O O . LYS A 1 80 ? 7.862 -1.944 -22.464 1.00 89.94 80 LYS A O 1
ATOM 679 N N . THR A 1 81 ? 7.728 -1.344 -20.303 1.00 91.00 81 THR A N 1
ATOM 680 C CA . THR A 1 81 ? 9.159 -1.133 -20.050 1.00 91.00 81 THR A CA 1
ATOM 681 C C . THR A 1 81 ? 9.612 -1.994 -18.876 1.00 91.00 81 THR A C 1
ATOM 683 O O . THR A 1 81 ? 8.888 -2.131 -17.889 1.00 91.00 81 THR A O 1
ATOM 686 N N . ILE A 1 82 ? 10.789 -2.615 -18.997 1.00 90.94 82 ILE A N 1
ATOM 687 C CA . ILE A 1 82 ? 11.389 -3.425 -17.930 1.00 90.94 82 ILE A CA 1
ATOM 688 C C . ILE A 1 82 ? 12.263 -2.517 -17.068 1.00 90.94 82 ILE A C 1
ATOM 690 O O . ILE A 1 82 ? 13.250 -1.965 -17.549 1.00 90.94 82 ILE A O 1
ATOM 694 N N . HIS A 1 83 ? 11.911 -2.411 -15.790 1.00 88.81 83 HIS A N 1
ATOM 695 C CA . HIS A 1 83 ? 12.594 -1.559 -14.818 1.00 88.81 83 HIS A CA 1
ATOM 696 C C . HIS A 1 83 ? 13.574 -2.354 -13.956 1.00 88.81 83 HIS A C 1
ATOM 698 O O . HIS A 1 83 ? 13.342 -3.529 -13.648 1.00 88.81 83 HIS A O 1
ATOM 704 N N . THR A 1 84 ? 14.656 -1.708 -13.520 1.00 90.94 84 THR A N 1
ATOM 705 C CA . THR A 1 84 ? 15.581 -2.269 -12.520 1.00 90.94 84 THR A CA 1
ATOM 706 C C . THR A 1 84 ? 14.879 -2.439 -11.166 1.00 90.94 84 THR A C 1
ATOM 708 O O . THR A 1 84 ? 13.768 -1.944 -10.979 1.00 90.94 84 THR A O 1
ATOM 711 N N . ASP A 1 85 ? 15.481 -3.157 -10.210 1.00 87.88 85 ASP A N 1
ATOM 712 C CA . ASP A 1 85 ? 14.940 -3.269 -8.840 1.00 87.88 85 ASP A CA 1
ATOM 713 C C . ASP A 1 85 ? 14.699 -1.878 -8.221 1.00 87.88 85 ASP A C 1
ATOM 715 O O . ASP A 1 85 ? 13.597 -1.592 -7.754 1.00 87.88 85 ASP A O 1
ATOM 719 N N . ASP A 1 86 ? 15.698 -0.994 -8.288 1.00 84.88 86 ASP A N 1
ATOM 720 C CA . ASP A 1 86 ? 15.646 0.340 -7.675 1.00 84.88 86 ASP A CA 1
ATOM 721 C C . ASP A 1 86 ? 14.571 1.238 -8.318 1.00 84.88 86 ASP A C 1
ATOM 723 O O . ASP A 1 86 ? 13.826 1.933 -7.618 1.00 84.88 86 ASP A O 1
ATOM 727 N N . ASP A 1 87 ? 14.436 1.194 -9.647 1.00 87.25 87 ASP A N 1
ATOM 728 C CA . ASP A 1 87 ? 13.406 1.962 -10.356 1.00 87.25 87 ASP A CA 1
ATOM 729 C C . ASP A 1 87 ? 12.000 1.381 -10.125 1.00 87.25 87 ASP A C 1
ATOM 731 O O . ASP A 1 87 ? 11.039 2.120 -9.905 1.00 87.25 87 ASP A O 1
ATOM 735 N N . THR A 1 88 ? 11.883 0.048 -10.057 1.00 89.50 88 THR A N 1
ATOM 736 C CA . THR A 1 88 ? 10.630 -0.640 -9.696 1.00 89.50 88 THR A CA 1
ATOM 737 C C . THR A 1 88 ? 10.130 -0.170 -8.332 1.00 89.50 88 THR A C 1
ATOM 739 O O . THR A 1 88 ? 8.955 0.176 -8.196 1.00 89.50 88 THR A O 1
ATOM 742 N N . LEU A 1 89 ? 11.017 -0.120 -7.332 1.00 86.75 89 LEU A N 1
ATOM 743 C CA . LEU A 1 89 ? 10.675 0.348 -5.988 1.00 86.75 89 LEU A CA 1
ATOM 744 C C . LEU A 1 89 ? 10.264 1.823 -6.000 1.00 86.75 89 LEU A C 1
ATOM 746 O O . LEU A 1 89 ? 9.192 2.154 -5.501 1.00 86.75 89 LEU A O 1
ATOM 750 N N . THR A 1 90 ? 11.050 2.689 -6.641 1.00 85.00 90 THR A N 1
ATOM 751 C CA . THR A 1 90 ? 10.762 4.133 -6.721 1.00 85.00 90 THR A CA 1
ATOM 752 C C . THR A 1 90 ? 9.388 4.408 -7.344 1.00 85.00 90 THR A C 1
ATOM 754 O O . THR A 1 90 ? 8.584 5.188 -6.824 1.00 85.00 90 THR A O 1
ATOM 757 N N . LYS A 1 91 ? 9.061 3.714 -8.439 1.00 87.00 91 LYS A N 1
ATOM 758 C CA . LYS A 1 91 ? 7.744 3.810 -9.085 1.00 87.00 91 LYS A CA 1
ATOM 759 C C . LYS A 1 91 ? 6.629 3.266 -8.199 1.00 87.00 91 LYS A C 1
ATOM 761 O O . LYS A 1 91 ? 5.563 3.883 -8.105 1.00 87.00 91 LYS A O 1
ATOM 766 N N . ALA A 1 92 ? 6.866 2.140 -7.527 1.00 88.38 92 ALA A N 1
ATOM 767 C CA . ALA A 1 92 ? 5.894 1.558 -6.613 1.00 88.38 92 ALA A CA 1
ATOM 768 C C . ALA A 1 92 ? 5.543 2.517 -5.467 1.00 88.38 92 ALA A C 1
ATOM 770 O O . ALA A 1 92 ? 4.359 2.713 -5.196 1.00 88.38 92 ALA A O 1
ATOM 771 N N . GLU A 1 93 ? 6.526 3.191 -4.865 1.00 86.38 93 GLU A N 1
ATOM 772 C CA . GLU A 1 93 ? 6.312 4.189 -3.803 1.00 86.38 93 GLU A CA 1
ATOM 773 C C . GLU A 1 93 ? 5.364 5.323 -4.240 1.00 86.38 93 GLU A C 1
ATOM 775 O O . GLU A 1 93 ? 4.446 5.708 -3.505 1.00 86.38 93 GLU A O 1
ATOM 780 N N . SER A 1 94 ? 5.517 5.814 -5.475 1.00 82.38 94 SER A N 1
ATOM 781 C CA . SER A 1 94 ? 4.612 6.817 -6.060 1.00 82.38 94 SER A CA 1
ATOM 782 C C . SER A 1 94 ? 3.186 6.283 -6.256 1.00 82.38 94 SER A C 1
ATOM 784 O O . SER A 1 94 ? 2.196 7.009 -6.100 1.00 82.38 94 SER A O 1
ATOM 786 N N . ILE A 1 95 ? 3.044 5.005 -6.611 1.00 87.56 95 ILE A N 1
ATOM 787 C CA . ILE A 1 95 ? 1.745 4.365 -6.861 1.00 87.56 95 ILE A CA 1
ATOM 788 C C . ILE A 1 95 ? 1.004 4.060 -5.559 1.00 87.56 95 ILE A C 1
ATOM 790 O O . ILE A 1 95 ? -0.204 4.301 -5.480 1.00 87.56 95 ILE A O 1
ATOM 794 N N . VAL A 1 96 ? 1.722 3.614 -4.527 1.00 89.56 96 VAL A N 1
ATOM 795 C CA . VAL A 1 96 ? 1.154 3.253 -3.222 1.00 89.56 96 VAL A CA 1
ATOM 796 C C . VAL A 1 96 ? 0.348 4.381 -2.606 1.00 89.56 96 VAL A C 1
ATOM 798 O O . VAL A 1 96 ? -0.727 4.124 -2.075 1.00 89.56 96 VAL A O 1
ATOM 801 N N . THR A 1 97 ? 0.793 5.631 -2.725 1.00 86.62 97 THR A N 1
ATOM 802 C CA . THR A 1 97 ? 0.046 6.766 -2.158 1.00 86.62 97 THR A CA 1
ATOM 803 C C . THR A 1 97 ? -1.371 6.865 -2.732 1.00 86.62 97 THR A C 1
ATOM 805 O O . THR A 1 97 ? -2.315 7.107 -1.984 1.00 86.62 97 THR A O 1
ATOM 808 N N . THR A 1 98 ? -1.556 6.610 -4.030 1.00 87.06 98 THR A N 1
ATOM 809 C CA . THR A 1 98 ? -2.900 6.604 -4.629 1.00 87.06 98 THR A CA 1
ATOM 810 C C . THR A 1 98 ? -3.725 5.409 -4.179 1.00 87.06 98 THR A C 1
ATOM 812 O O . THR A 1 98 ? -4.919 5.551 -3.937 1.00 87.06 98 THR A O 1
ATOM 815 N N . GLY A 1 99 ? -3.112 4.239 -4.017 1.00 90.88 99 GLY A N 1
ATOM 816 C CA . GLY A 1 99 ? -3.837 3.103 -3.464 1.00 90.88 99 GLY A CA 1
ATOM 817 C C . GLY A 1 99 ? -4.252 3.307 -2.016 1.00 90.88 99 GLY A C 1
ATOM 818 O O . GLY A 1 99 ? -5.343 2.896 -1.649 1.00 90.88 99 GLY A O 1
ATOM 819 N N . LEU A 1 100 ? -3.430 3.989 -1.213 1.0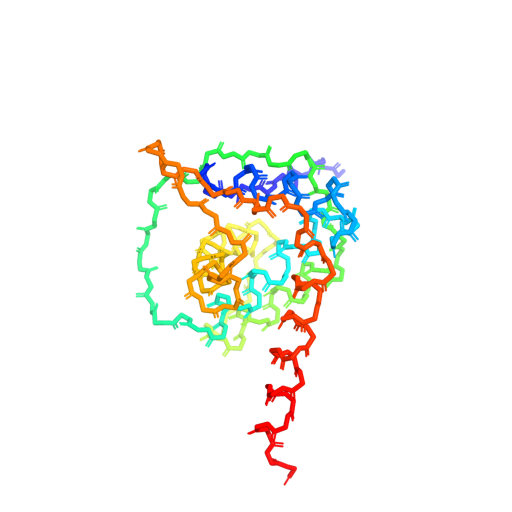0 91.25 100 LEU A N 1
ATOM 820 C CA . LEU A 1 100 ? -3.780 4.362 0.157 1.00 91.25 100 LEU A CA 1
ATOM 821 C C . LEU A 1 100 ? -4.925 5.371 0.193 1.00 91.25 100 LEU A C 1
ATOM 823 O O . LEU A 1 100 ? -5.827 5.210 1.003 1.00 91.25 100 LEU A O 1
ATOM 827 N N . GLU A 1 101 ? -4.940 6.355 -0.707 1.00 90.25 101 GLU A N 1
ATOM 828 C CA . GLU A 1 101 ? -6.085 7.262 -0.855 1.00 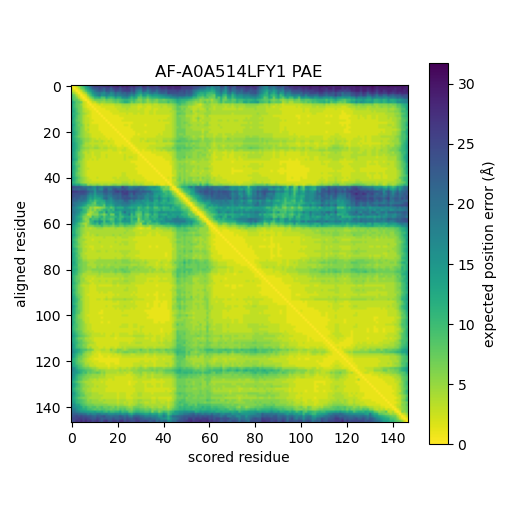90.25 101 GLU A CA 1
ATOM 829 C C . GLU A 1 101 ? -7.354 6.521 -1.244 1.00 90.25 101 GLU A C 1
ATOM 831 O O . GLU A 1 101 ? -8.412 6.771 -0.672 1.00 90.25 101 GLU A O 1
ATOM 836 N N . TYR A 1 102 ? -7.258 5.605 -2.208 1.00 92.12 102 TYR A N 1
ATOM 837 C CA . TYR A 1 102 ? -8.411 4.827 -2.626 1.00 92.12 102 TYR A CA 1
ATOM 838 C C . TYR A 1 102 ? -8.923 3.953 -1.474 1.00 92.12 102 TYR A C 1
ATOM 840 O O . TYR A 1 102 ? -10.116 3.935 -1.171 1.00 92.12 102 TYR A O 1
ATOM 848 N N . LEU A 1 103 ? -7.998 3.280 -0.787 1.00 93.62 103 LEU A N 1
ATOM 849 C CA . LEU A 1 103 ? -8.276 2.455 0.379 1.00 93.62 103 LEU A CA 1
ATOM 850 C C . LEU A 1 103 ? -8.989 3.264 1.467 1.00 93.62 103 LEU A C 1
ATOM 852 O O . LEU A 1 103 ? -10.029 2.826 1.940 1.00 93.62 103 LEU A O 1
ATOM 856 N N . THR A 1 104 ? -8.485 4.442 1.843 1.00 93.88 104 THR A N 1
ATOM 857 C CA . THR A 1 104 ? -9.077 5.241 2.928 1.00 93.88 104 THR A CA 1
ATOM 858 C C . THR A 1 104 ? -10.362 5.954 2.534 1.00 93.88 104 THR A C 1
ATOM 860 O O . THR A 1 104 ? -11.210 6.163 3.393 1.00 93.88 104 THR A O 1
ATOM 863 N N . ARG A 1 105 ? -10.538 6.330 1.262 1.00 92.50 105 ARG A N 1
ATOM 864 C CA . ARG A 1 105 ? -11.710 7.100 0.810 1.00 92.50 105 ARG A CA 1
ATOM 865 C C . ARG A 1 105 ? -12.871 6.251 0.319 1.00 92.50 105 ARG A C 1
ATOM 867 O O . ARG A 1 105 ? -13.992 6.750 0.309 1.00 92.50 105 ARG A O 1
ATOM 874 N N . HIS A 1 106 ? -12.618 5.014 -0.102 1.00 92.06 106 HIS A N 1
ATOM 875 C CA . HIS A 1 106 ? -13.648 4.168 -0.705 1.00 92.06 106 HIS A CA 1
ATOM 876 C C . HIS A 1 106 ? -13.870 2.866 0.054 1.00 92.06 106 HIS A C 1
ATOM 878 O O . HIS A 1 106 ? -15.012 2.521 0.325 1.00 92.06 106 HIS A O 1
ATOM 884 N N . ILE A 1 107 ? -12.802 2.151 0.410 1.00 93.88 107 ILE A N 1
ATOM 885 C CA . ILE A 1 107 ? -12.935 0.826 1.034 1.00 93.88 107 ILE A CA 1
ATOM 886 C C . ILE A 1 107 ? -13.123 0.975 2.548 1.00 93.88 107 ILE A C 1
ATOM 888 O O . ILE A 1 107 ? -14.035 0.418 3.150 1.00 93.88 107 ILE A O 1
ATOM 892 N N . LEU A 1 108 ? -12.273 1.777 3.183 1.00 95.19 108 LEU A N 1
ATOM 893 C CA . LEU A 1 108 ? -12.233 1.940 4.632 1.00 95.19 108 LEU A CA 1
ATOM 894 C C . LEU A 1 108 ? -12.839 3.261 5.106 1.00 95.19 108 LEU A C 1
ATOM 896 O O . LEU A 1 108 ? -12.613 3.639 6.251 1.00 95.19 108 LEU A O 1
ATOM 900 N N . SER A 1 109 ? -13.617 3.951 4.267 1.00 94.25 109 SER A N 1
ATOM 901 C CA . SER A 1 109 ? -14.120 5.309 4.537 1.00 94.25 109 SER A CA 1
ATOM 902 C C . SER A 1 109 ? -14.858 5.452 5.867 1.00 94.25 109 SER A C 1
ATOM 904 O O . SER A 1 109 ? -14.791 6.502 6.496 1.00 94.25 109 SER A O 1
ATOM 906 N N . ASN A 1 110 ? -15.536 4.392 6.310 1.00 95.31 110 ASN A N 1
ATOM 907 C CA . ASN A 1 110 ? -16.312 4.374 7.552 1.00 95.31 110 ASN A CA 1
ATOM 908 C C . ASN A 1 110 ? -15.499 3.924 8.776 1.00 95.31 110 ASN A C 1
ATOM 910 O O . ASN A 1 110 ? -16.013 3.937 9.891 1.00 95.31 110 ASN A O 1
ATOM 914 N N . TYR A 1 111 ? -14.249 3.505 8.576 1.00 95.94 111 TYR A N 1
ATOM 915 C CA . TYR A 1 111 ? -13.409 2.870 9.595 1.00 95.94 111 TYR A CA 1
ATOM 916 C C . TYR A 1 111 ? -12.082 3.592 9.818 1.00 95.94 111 TYR A C 1
ATOM 918 O O . TYR A 1 111 ? -11.312 3.198 10.695 1.00 95.94 111 TYR A O 1
ATOM 926 N N . VAL A 1 112 ? -11.812 4.647 9.049 1.00 95.50 112 VAL A N 1
ATOM 927 C CA . VAL A 1 112 ? -10.653 5.518 9.228 1.00 95.50 112 VAL A CA 1
ATOM 928 C C . VAL A 1 112 ? -11.094 6.935 9.551 1.00 95.50 112 VAL A C 1
ATOM 930 O O . VAL A 1 112 ? -12.105 7.417 9.046 1.00 95.50 112 VAL A O 1
ATOM 933 N N . SER A 1 113 ? -10.311 7.627 10.369 1.00 95.19 113 SER A N 1
ATOM 934 C CA . SER A 1 113 ? -10.473 9.055 10.629 1.00 95.19 113 SER A CA 1
ATOM 935 C C . SER A 1 113 ? -9.213 9.810 10.221 1.00 95.19 113 SER A C 1
ATOM 937 O O . SER A 1 113 ? -8.093 9.307 10.346 1.00 95.19 113 SER A O 1
ATOM 939 N N . GLN A 1 114 ? -9.399 11.025 9.702 1.00 95.62 114 GLN A N 1
ATOM 940 C CA . GLN A 1 114 ? -8.303 11.940 9.413 1.00 95.62 114 GLN A CA 1
ATOM 941 C C . GLN A 1 114 ? -8.181 12.951 10.555 1.00 95.62 114 GLN A C 1
ATOM 943 O O . GLN A 1 114 ? -9.145 13.623 10.914 1.00 95.62 114 GLN A O 1
ATOM 948 N N . THR A 1 115 ? -6.988 13.050 11.131 1.00 93.44 115 THR A N 1
ATOM 949 C CA . THR A 1 115 ? -6.655 14.051 12.156 1.00 93.44 115 THR A CA 1
ATOM 950 C C . THR A 1 115 ? -6.460 15.436 11.537 1.00 93.44 115 THR A C 1
ATOM 952 O O . THR A 1 115 ? -6.219 15.555 10.336 1.00 93.44 115 THR A O 1
ATOM 955 N N . GLU A 1 116 ? -6.472 16.489 12.360 1.00 90.38 116 GLU A N 1
ATOM 956 C CA . GLU A 1 116 ? -6.215 17.875 11.922 1.00 90.38 116 GLU A CA 1
ATOM 957 C C . GLU A 1 116 ? -4.870 18.034 11.191 1.00 90.38 116 GLU A C 1
ATOM 959 O O . GLU A 1 116 ? -4.754 18.804 10.242 1.00 90.38 116 GLU A O 1
ATOM 964 N N . ASN A 1 117 ? -3.866 17.233 11.565 1.00 88.31 117 ASN A N 1
ATOM 965 C CA . ASN A 1 117 ? -2.542 17.212 10.932 1.00 88.31 117 ASN A CA 1
ATOM 966 C C . ASN A 1 117 ? -2.493 16.378 9.635 1.00 88.31 117 ASN A C 1
ATOM 968 O O . ASN A 1 117 ? -1.415 16.126 9.091 1.00 88.31 117 ASN A O 1
ATOM 972 N N . GLY A 1 118 ? -3.644 15.899 9.161 1.00 89.31 118 GLY A N 1
ATOM 973 C CA . GLY A 1 118 ? -3.797 15.135 7.928 1.00 89.31 118 GLY A CA 1
ATOM 974 C C . GLY A 1 118 ? -3.499 13.640 8.043 1.00 89.31 118 GLY A C 1
ATOM 975 O O . GLY A 1 118 ? -3.644 12.939 7.044 1.00 89.31 118 GLY A O 1
ATOM 976 N N . ASN A 1 119 ? -3.104 13.138 9.220 1.00 92.19 119 ASN A N 1
ATOM 977 C CA . ASN A 1 119 ? -2.771 11.724 9.417 1.00 92.19 119 ASN A CA 1
ATOM 978 C C . ASN A 1 119 ? -4.028 10.860 9.524 1.00 92.19 119 ASN A C 1
ATOM 980 O O . ASN A 1 119 ? -4.972 11.249 10.213 1.00 92.19 119 ASN A O 1
ATOM 984 N N . TYR A 1 120 ? -3.993 9.684 8.901 1.00 94.19 120 TYR A N 1
ATOM 985 C CA . TYR A 1 120 ? -5.068 8.696 8.937 1.00 94.19 120 TYR A CA 1
ATOM 986 C C . TYR A 1 120 ? -4.837 7.673 10.046 1.00 94.19 120 TYR A C 1
ATOM 988 O O . TYR A 1 120 ? -3.729 7.153 10.181 1.00 94.19 120 TYR A O 1
ATOM 996 N N . HIS A 1 121 ? -5.898 7.364 10.782 1.00 95.25 121 HIS A N 1
ATOM 997 C CA . HIS A 1 121 ? -5.926 6.364 11.848 1.00 95.25 121 HIS A CA 1
ATOM 998 C C . HIS A 1 121 ? -7.137 5.449 11.704 1.00 95.25 121 HIS A C 1
ATOM 1000 O O . HIS A 1 121 ? -8.156 5.863 11.148 1.00 95.25 121 HIS A O 1
ATOM 1006 N N . LEU A 1 122 ? -7.047 4.228 12.236 1.00 95.06 122 LEU A N 1
ATOM 1007 C CA . LEU A 1 122 ? -8.230 3.382 12.402 1.00 95.06 122 LEU A CA 1
ATOM 1008 C C . LEU A 1 122 ? -9.116 3.915 13.529 1.00 95.06 122 LEU A C 1
ATOM 1010 O O . LEU A 1 122 ? -8.637 4.301 14.595 1.00 95.06 122 LEU A O 1
ATOM 1014 N N . ILE A 1 123 ? -10.428 3.875 13.316 1.00 94.25 123 ILE A N 1
ATOM 1015 C CA . ILE A 1 123 ? -11.402 4.118 14.377 1.00 94.25 123 ILE A CA 1
ATOM 1016 C C . ILE A 1 123 ? -11.390 2.896 15.318 1.00 94.25 123 ILE A C 1
ATOM 1018 O O . ILE A 1 123 ? -11.588 1.772 14.841 1.00 94.25 123 ILE A O 1
ATOM 1022 N N . PRO A 1 124 ? -11.176 3.078 16.636 1.00 89.38 124 PRO A N 1
ATOM 1023 C CA . PRO A 1 124 ? -11.078 1.969 17.582 1.00 89.38 124 PRO A CA 1
ATOM 1024 C C . 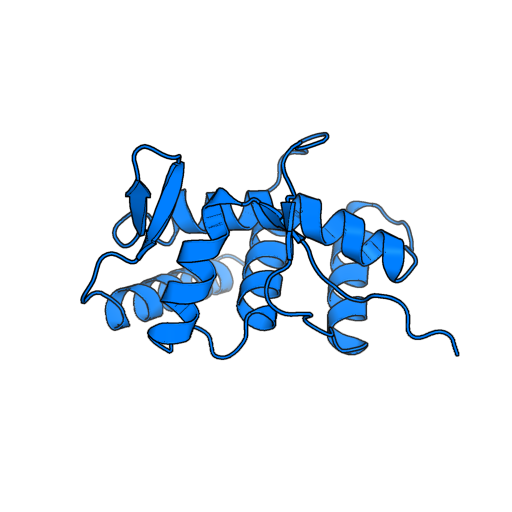PRO A 1 124 ? -12.311 1.059 17.587 1.00 89.38 124 PRO A C 1
ATOM 1026 O O . PRO A 1 124 ? -13.440 1.527 17.470 1.00 89.38 124 PRO A O 1
ATOM 1029 N N . GLY A 1 125 ? -12.086 -0.243 17.787 1.00 89.38 125 GLY A N 1
ATOM 1030 C CA . GLY A 1 125 ? -13.149 -1.243 17.942 1.00 89.38 125 GLY A CA 1
ATOM 1031 C C . GLY A 1 125 ? -13.682 -1.852 16.643 1.00 89.38 125 GLY A C 1
ATOM 1032 O O . GLY A 1 125 ? -14.421 -2.822 16.726 1.00 89.38 125 GLY A O 1
ATOM 1033 N N . ASN A 1 126 ? -13.263 -1.359 15.473 1.00 90.38 126 ASN A N 1
ATOM 1034 C CA . ASN A 1 126 ? -13.801 -1.786 14.173 1.00 90.38 126 ASN A CA 1
ATOM 1035 C C . ASN A 1 126 ? -12.917 -2.797 13.417 1.00 90.38 126 ASN A C 1
ATOM 1037 O O . ASN A 1 126 ? -12.947 -2.865 12.189 1.00 90.38 126 ASN A O 1
ATOM 1041 N N . SER A 1 127 ? -12.037 -3.533 14.102 1.00 91.00 127 SER A N 1
ATOM 1042 C CA . SER A 1 127 ? -11.032 -4.368 13.424 1.00 91.00 127 SER A CA 1
ATOM 1043 C C . SER A 1 127 ? -11.656 -5.484 12.576 1.00 91.00 127 SER A C 1
ATOM 1045 O O . SER A 1 127 ? -11.166 -5.759 11.481 1.00 91.00 127 SER A O 1
ATOM 1047 N N . ASN A 1 128 ? -12.751 -6.092 13.043 1.00 92.25 128 ASN A N 1
ATOM 1048 C CA . ASN A 1 128 ? -13.454 -7.141 12.301 1.00 92.25 128 ASN A CA 1
ATOM 1049 C C . ASN A 1 128 ? -14.173 -6.566 11.077 1.00 92.25 128 ASN A C 1
ATOM 1051 O O . ASN A 1 128 ? -14.119 -7.144 9.997 1.00 92.25 128 ASN A O 1
ATOM 1055 N N . GLU A 1 129 ? -14.798 -5.404 11.229 1.00 94.56 129 GLU A N 1
ATOM 1056 C CA . GLU A 1 129 ? -15.506 -4.681 10.177 1.00 94.56 129 GLU A CA 1
ATOM 1057 C C . GLU A 1 129 ? -14.543 -4.214 9.082 1.00 94.56 129 GLU A C 1
ATOM 1059 O O . GLU A 1 129 ? -14.869 -4.288 7.901 1.00 94.56 129 GLU A O 1
ATOM 1064 N N . VAL A 1 130 ? -13.322 -3.813 9.451 1.00 93.69 130 VAL A N 1
ATOM 1065 C CA . VAL A 1 130 ? -12.260 -3.515 8.481 1.00 93.69 130 VAL A CA 1
ATOM 1066 C C . VAL A 1 130 ? -11.899 -4.758 7.667 1.00 93.69 130 VAL A C 1
ATOM 1068 O O . VAL A 1 130 ? -11.802 -4.671 6.444 1.00 93.69 130 VAL A O 1
ATOM 1071 N N . ILE A 1 131 ? -11.722 -5.916 8.314 1.00 92.88 131 ILE A N 1
ATOM 1072 C CA . ILE A 1 131 ? -11.427 -7.179 7.614 1.00 92.88 131 ILE A CA 1
ATOM 1073 C C . ILE A 1 131 ? -12.583 -7.559 6.680 1.00 92.88 131 ILE A C 1
ATOM 1075 O O . ILE A 1 131 ? -12.338 -7.937 5.534 1.00 92.88 131 ILE A O 1
ATOM 1079 N N . LEU A 1 132 ? -13.829 -7.419 7.142 1.00 94.00 132 LEU A N 1
ATOM 1080 C CA . LEU A 1 132 ? -15.019 -7.675 6.331 1.00 94.00 132 LEU A CA 1
ATOM 1081 C C . LEU A 1 132 ? -15.082 -6.744 5.119 1.00 94.00 132 LEU A C 1
ATOM 1083 O O . LEU A 1 132 ? -15.242 -7.237 4.010 1.00 94.00 132 LEU A O 1
ATOM 1087 N N . SER A 1 133 ? -14.858 -5.440 5.296 1.00 93.94 133 SER A N 1
ATOM 1088 C CA . SER A 1 133 ? -14.853 -4.475 4.189 1.00 93.94 133 SER A CA 1
ATOM 1089 C C . SER A 1 133 ? -13.770 -4.782 3.144 1.00 93.94 133 SER A C 1
ATOM 1091 O O . SER A 1 133 ? -14.028 -4.770 1.939 1.00 93.94 133 SER A O 1
ATOM 1093 N N . LEU A 1 134 ? -12.558 -5.140 3.587 1.00 91.88 134 LEU A N 1
ATOM 1094 C CA . LEU A 1 134 ? -11.497 -5.597 2.683 1.00 91.88 134 LEU A CA 1
ATOM 1095 C C . LEU A 1 134 ? -11.915 -6.862 1.914 1.00 91.88 134 LEU A C 1
ATOM 1097 O O . LEU A 1 134 ? -11.672 -6.959 0.711 1.00 91.88 134 LEU A O 1
ATOM 1101 N N . GLY A 1 135 ? -12.550 -7.819 2.596 1.00 90.62 135 GLY A N 1
ATOM 1102 C CA . GLY A 1 135 ? -13.060 -9.048 1.988 1.00 90.62 135 GLY A CA 1
ATOM 1103 C C . GLY A 1 135 ? -14.182 -8.798 0.978 1.00 90.62 135 GLY A C 1
ATOM 1104 O O . GLY A 1 135 ? -14.149 -9.353 -0.120 1.00 90.62 135 GLY A O 1
ATOM 1105 N N . GLU A 1 136 ? -15.137 -7.929 1.310 1.00 92.00 136 GLU A N 1
ATOM 1106 C CA . GLU A 1 136 ? -16.228 -7.514 0.424 1.00 92.00 136 GLU A CA 1
ATOM 1107 C C . GLU A 1 136 ? -15.698 -6.844 -0.840 1.00 92.00 136 GLU A C 1
ATOM 1109 O O . GLU A 1 136 ? -16.155 -7.167 -1.937 1.00 92.00 136 GLU A O 1
ATOM 1114 N N . TYR A 1 137 ? -14.691 -5.975 -0.707 1.00 90.38 137 TYR A N 1
ATOM 1115 C CA . TYR A 1 137 ? -14.037 -5.354 -1.853 1.00 90.38 137 TYR A CA 1
ATOM 1116 C C . TYR A 1 137 ? -13.434 -6.399 -2.802 1.00 90.38 137 TYR A C 1
ATOM 1118 O O . TYR A 1 137 ? -13.689 -6.363 -4.006 1.00 90.38 137 TYR A O 1
ATOM 1126 N N . VAL A 1 138 ? -12.662 -7.352 -2.265 1.00 87.19 138 VAL A N 1
ATOM 1127 C CA . VAL A 1 138 ? -12.050 -8.428 -3.065 1.00 87.19 138 VAL A CA 1
ATOM 1128 C C . VAL A 1 138 ? -13.122 -9.298 -3.724 1.00 87.19 138 VAL A C 1
ATOM 1130 O O . VAL A 1 138 ? -12.995 -9.645 -4.898 1.00 87.19 138 VAL A O 1
ATOM 1133 N N . TYR A 1 139 ? -14.192 -9.624 -2.997 1.00 87.94 139 TYR A N 1
ATOM 1134 C CA . TYR A 1 139 ? -15.300 -10.412 -3.526 1.00 87.94 139 TYR A CA 1
ATOM 1135 C C . TYR A 1 139 ? -15.994 -9.698 -4.692 1.00 87.94 139 TYR A C 1
ATOM 1137 O O . TYR A 1 139 ? -16.081 -10.259 -5.785 1.00 87.94 139 TYR A O 1
ATOM 1145 N N . GLN A 1 140 ? -16.417 -8.447 -4.493 1.00 87.69 140 GLN A N 1
ATOM 1146 C CA . GLN A 1 140 ? -17.069 -7.642 -5.531 1.0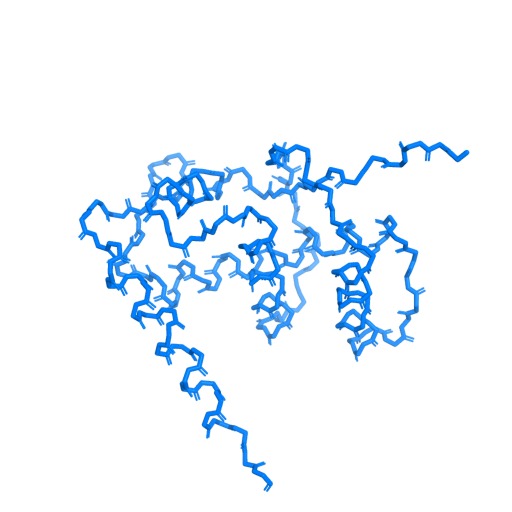0 87.69 140 GLN A CA 1
ATOM 1147 C C . GLN A 1 140 ? -16.180 -7.504 -6.766 1.00 87.69 140 GLN A C 1
ATOM 1149 O O . GLN A 1 140 ? -16.652 -7.674 -7.892 1.00 87.69 140 GLN A O 1
ATOM 1154 N N . ASP A 1 141 ? -14.883 -7.279 -6.560 1.00 82.06 141 ASP A N 1
ATOM 1155 C CA . ASP A 1 141 ? -13.932 -7.185 -7.655 1.00 82.06 141 ASP A CA 1
ATOM 1156 C C . ASP A 1 141 ? -13.818 -8.488 -8.451 1.00 82.06 141 ASP A C 1
ATOM 1158 O O . ASP A 1 141 ? -13.912 -8.479 -9.678 1.00 82.06 141 ASP A O 1
ATOM 1162 N N . SER A 1 142 ? -13.701 -9.622 -7.756 1.00 80.25 142 SER A N 1
ATOM 1163 C CA . SER A 1 142 ? -13.593 -10.940 -8.391 1.00 80.25 142 SER A CA 1
ATOM 1164 C C . SER A 1 142 ? -14.821 -11.293 -9.235 1.00 80.25 142 SER A C 1
ATOM 1166 O O . SER A 1 142 ? -14.694 -11.910 -10.288 1.00 80.25 142 SER A O 1
ATOM 1168 N N . THR A 1 143 ? -16.008 -10.845 -8.813 1.00 78.75 143 THR A N 1
ATOM 1169 C CA . THR A 1 143 ? -17.262 -11.074 -9.545 1.00 78.75 143 THR A CA 1
ATOM 1170 C C . THR A 1 143 ? -17.448 -10.151 -10.750 1.00 78.75 143 THR A C 1
ATOM 1172 O O . THR A 1 143 ? -18.326 -10.397 -11.574 1.00 78.75 143 THR A O 1
ATOM 1175 N N . SER A 1 144 ? -16.636 -9.095 -10.873 1.00 66.25 144 SER A N 1
ATOM 1176 C CA . SER A 1 144 ? -16.732 -8.114 -11.961 1.00 66.25 144 SER A CA 1
ATOM 1177 C C . SER A 1 144 ? -15.967 -8.507 -13.232 1.00 66.25 144 SER A C 1
ATOM 1179 O O . SER A 1 144 ? -16.101 -7.830 -14.251 1.00 66.25 144 SER A O 1
ATOM 1181 N N . ILE A 1 145 ? -15.203 -9.606 -13.204 1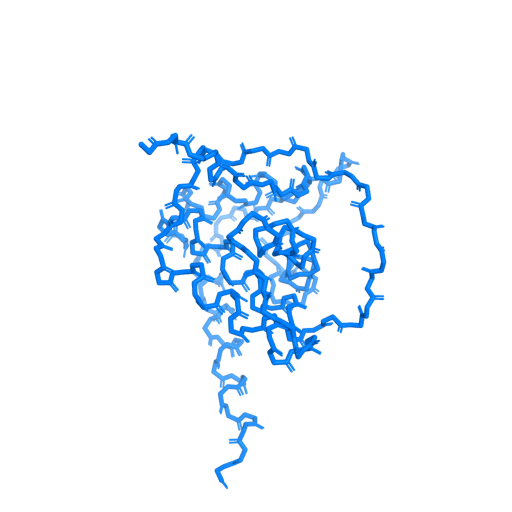.00 55.94 145 ILE A N 1
ATOM 1182 C CA . ILE A 1 145 ? -14.490 -10.152 -14.365 1.00 55.94 145 ILE A CA 1
ATOM 1183 C C . ILE A 1 145 ? -15.353 -11.272 -14.975 1.00 55.94 145 ILE A C 1
ATOM 1185 O O . ILE A 1 145 ? -15.396 -12.368 -14.412 1.00 55.94 145 ILE A O 1
ATOM 1189 N N . PRO A 1 146 ? -16.071 -11.038 -16.092 1.00 50.66 146 PRO A N 1
ATOM 1190 C CA . PRO A 1 146 ? -16.749 -12.119 -16.794 1.00 50.66 146 PRO A CA 1
ATOM 1191 C C . PRO A 1 146 ? -15.695 -13.039 -17.426 1.00 50.66 146 PRO A C 1
ATOM 1193 O O . PRO A 1 146 ? -14.758 -12.555 -18.063 1.00 50.66 146 PRO A O 1
ATOM 1196 N N . PHE A 1 147 ? -15.840 -14.347 -17.195 1.00 42.84 147 PHE A N 1
ATOM 1197 C CA . PHE A 1 147 ? -15.027 -15.398 -17.816 1.00 42.84 147 PHE A CA 1
ATOM 1198 C C . PHE A 1 147 ? -15.118 -15.378 -19.345 1.00 42.84 147 PHE A C 1
ATOM 1200 O O . PHE A 1 147 ? -16.233 -15.136 -19.866 1.00 42.84 147 PHE A O 1
#

Secondary structure (DSSP, 8-state):
------PPEEEGGGHHHHHHHHHTTS-S-HHHHHHHHHHHHHHH-------TTEEEE-TT----HHHHHHHHHHHHHHH--PPPHHHHHHHHHHHHHHHHHHIIIIISTTTEEE-TTS-EEEPTT-HHHHHHHHHHHHHHHHHTS--

Organism: NCBI:txid2502791

Radius of gyration: 15.42 Å; Cα contacts (8 Å, |Δi|>4): 172; chains: 1; bounding box: 44×33×40 Å

Foldseek 3Di:
DPPPQQFAFAAPQALQVLVQCCVLVVDVDSLVLLLQLLVQLLVPDPDDDDDPGRDDGDPSDHDDPVSLVVLQVSVCVVPVDGDDSVVSRVVSNVSSHNSVVCCCVPQCVVQWDADPVRHIHGDPPCSVVSSVSVVVVVVVVVVPDDD

Nearest PDB structures (foldseek):
  4lrv-assembly1_A-2  TM=6.453E-01  e=1.022E-01  Escherichia coli B7A
  4lrv-assembly3_L-3  TM=6.008E-01  e=9.639E-02  Escherichia coli B7A
  4lrv-assembly2_I  TM=6.251E-01  e=1.454E-01  Escherichia coli B7A
  4lrv-assembly3_H  TM=6.155E-01  e=2.195E-01  Escherichia coli B7A
  4lrv-assembly2_F  TM=6.059E-01  e=5.962E-01  Escherichia coli B7A

Sequence (147 aa):
MMNQDRRIKIHKHYVSLFQDLKTHGIVNEYQQLFMIAFALGAKHKQWHEERDGLTAIIRAVIFSEDQINLMRSILYEREKTIHTDDDTLTKAESIVTTGLEYLTRHILSNYVSQTENGNYHLIPGNSNEVILSLGEYVYQDSTSIPF

pLDDT: mean 83.27, std 14.15, range [34.88, 95.94]